Protein AF-A0A1G5UMH3-F1 (afdb_monomer_lite)

Secondary structure (DSSP, 8-state):
-HHHHHHHHHHHHHHHHHHHHHHHHHHHHHHHHHHHHHHHHHHHHHHHHHHHHHHHHHHHHHHHHHHHHHHHHH--HHHHHHGGGSTT-EEEETTEEEE------SPPPPPP-

Foldseek 3Di:
DVVVVVVVVVVVVVVVVVVVVVVVVVCVVCVVVVVVVVVVVVVVVVVVVVVVVVVVDPVVHPVVVVQVVVQVVQDPVVVQCVVVVDPPQWDQDPNDTDGDGDTDSDHDDDPDD

Sequence (113 aa):
MGQALAQRVRGGERRAGYRAAAALVLAVSFGAGAGWFLADRSAEARVARVAENVRIAFREGPETAQAWRDLMAWNDLKAALAICAVPGEVLMQGGRRACRVPLWVARPPTAQP

pLDDT: mean 74.07, std 11.39, range [52.78, 91.25]

Structure (mmCIF, N/CA/C/O backbone):
data_AF-A0A1G5UMH3-F1
#
_entry.id   AF-A0A1G5UMH3-F1
#
loop_
_atom_site.group_PDB
_atom_site.id
_atom_site.type_symbol
_atom_site.label_atom_id
_atom_site.label_alt_id
_atom_site.label_comp_id
_atom_site.label_asym_id
_atom_site.label_entity_id
_atom_site.label_seq_id
_atom_site.pdbx_PDB_ins_code
_atom_site.Cartn_x
_atom_site.Cartn_y
_atom_site.Cartn_z
_atom_site.occupancy
_atom_site.B_iso_or_equiv
_atom_site.auth_seq_id
_atom_site.auth_comp_id
_atom_site.auth_asym_id
_atom_site.auth_atom_id
_atom_site.pdbx_PDB_model_num
ATOM 1 N N . MET A 1 1 ? 43.448 0.894 -69.609 1.00 53.84 1 MET A N 1
ATOM 2 C CA . MET A 1 1 ? 42.376 1.667 -68.927 1.00 53.84 1 MET A CA 1
ATOM 3 C C . MET A 1 1 ? 41.822 1.008 -67.653 1.00 53.84 1 MET A C 1
ATOM 5 O O . MET A 1 1 ? 41.430 1.743 -66.757 1.00 53.84 1 MET A O 1
ATOM 9 N N . GLY A 1 2 ? 41.827 -0.325 -67.494 1.00 56.47 2 GLY A N 1
ATOM 10 C CA . GLY A 1 2 ? 41.226 -0.990 -66.316 1.00 56.47 2 GLY A CA 1
ATOM 11 C C . GLY A 1 2 ? 41.911 -0.755 -64.954 1.00 56.47 2 GLY A C 1
ATOM 12 O O . GLY A 1 2 ? 41.234 -0.689 -63.931 1.00 56.47 2 GLY A O 1
ATOM 13 N N . GLN A 1 3 ? 43.234 -0.557 -64.913 1.00 63.31 3 GLN A N 1
ATOM 14 C CA . GLN A 1 3 ? 43.971 -0.398 -63.645 1.00 63.31 3 GLN A CA 1
ATOM 15 C C . GLN A 1 3 ? 43.673 0.930 -62.916 1.00 63.31 3 GLN A C 1
ATOM 17 O O . GLN A 1 3 ? 43.615 0.955 -61.687 1.00 63.31 3 GLN A O 1
ATOM 22 N N . ALA A 1 4 ? 43.404 2.013 -63.654 1.00 62.72 4 ALA A N 1
ATOM 23 C CA . ALA A 1 4 ? 43.081 3.324 -63.080 1.00 62.72 4 ALA A CA 1
ATOM 24 C C . ALA A 1 4 ? 41.683 3.359 -62.429 1.00 62.72 4 ALA A C 1
ATOM 26 O O . ALA A 1 4 ? 41.487 4.000 -61.395 1.00 62.72 4 ALA A O 1
ATOM 27 N N . LEU A 1 5 ? 40.718 2.626 -62.996 1.00 63.56 5 LEU A N 1
ATOM 28 C CA . LEU A 1 5 ? 39.378 2.465 -62.423 1.00 63.56 5 LEU A CA 1
ATOM 29 C C . LEU A 1 5 ? 39.426 1.636 -61.132 1.00 63.56 5 LEU A C 1
ATOM 31 O O . LEU A 1 5 ? 38.858 2.045 -60.121 1.00 63.56 5 LEU A O 1
ATOM 35 N N . ALA A 1 6 ? 40.196 0.543 -61.118 1.00 64.50 6 ALA A N 1
ATOM 36 C CA . ALA A 1 6 ? 40.365 -0.299 -59.934 1.00 64.50 6 ALA A CA 1
ATOM 37 C C . ALA A 1 6 ? 41.020 0.443 -58.749 1.00 64.50 6 ALA A C 1
ATOM 39 O O . ALA A 1 6 ? 40.660 0.203 -57.596 1.00 64.50 6 ALA A O 1
ATOM 40 N N . GLN A 1 7 ? 41.953 1.368 -59.009 1.00 67.12 7 GLN A N 1
ATOM 41 C CA . GLN A 1 7 ? 42.552 2.204 -57.961 1.00 67.12 7 GLN A CA 1
ATOM 42 C C . GLN A 1 7 ? 41.575 3.251 -57.402 1.00 67.12 7 GLN A C 1
ATOM 44 O O . GLN A 1 7 ? 41.567 3.486 -56.192 1.00 67.12 7 GLN A O 1
ATOM 49 N N . ARG A 1 8 ? 40.716 3.850 -58.242 1.00 65.00 8 ARG A N 1
ATOM 50 C CA . ARG A 1 8 ? 39.687 4.798 -57.777 1.00 65.00 8 ARG A CA 1
ATOM 51 C C . ARG A 1 8 ? 38.607 4.123 -56.932 1.00 65.00 8 ARG A C 1
ATOM 53 O O . ARG A 1 8 ? 38.223 4.688 -55.911 1.00 65.00 8 ARG A O 1
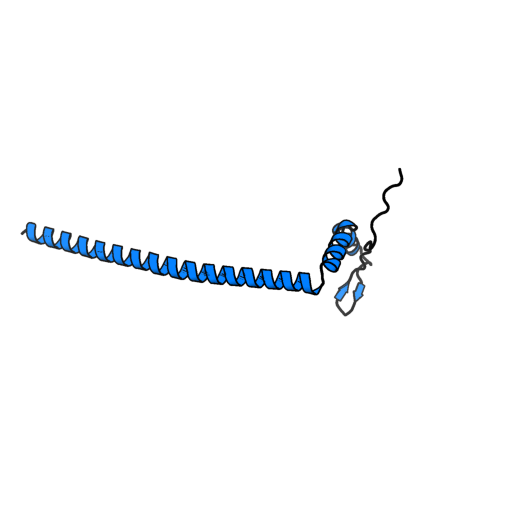ATOM 60 N N . VAL A 1 9 ? 38.176 2.918 -57.310 1.00 65.00 9 VAL A N 1
ATOM 61 C CA . VAL A 1 9 ? 37.202 2.125 -56.536 1.00 65.00 9 VAL A CA 1
ATOM 62 C C . VAL A 1 9 ? 37.770 1.770 -55.159 1.00 65.00 9 VAL A C 1
ATOM 64 O O . VAL A 1 9 ? 37.159 2.115 -54.151 1.00 65.00 9 VAL A O 1
ATOM 67 N N . ARG A 1 10 ? 39.004 1.243 -55.088 1.00 65.69 10 ARG A N 1
ATOM 68 C CA . ARG A 1 10 ? 39.678 0.943 -53.805 1.00 65.69 10 ARG A CA 1
ATOM 69 C C . ARG A 1 10 ? 39.875 2.177 -52.917 1.00 65.69 10 ARG A C 1
ATOM 71 O O . ARG A 1 10 ? 39.781 2.088 -51.695 1.00 65.69 10 ARG A O 1
ATOM 78 N N . GLY A 1 11 ? 40.161 3.340 -53.506 1.00 66.50 11 GLY A N 1
ATOM 79 C CA . GLY A 1 11 ? 40.257 4.605 -52.770 1.00 66.50 11 GLY A CA 1
ATOM 80 C C . GLY A 1 11 ? 38.905 5.085 -52.225 1.00 66.50 11 GLY A C 1
ATOM 81 O O . GLY A 1 11 ? 38.842 5.602 -51.108 1.00 66.50 11 GLY A O 1
ATOM 82 N N . GLY A 1 12 ? 37.827 4.885 -52.988 1.00 68.38 12 GLY A N 1
ATOM 83 C CA . GLY A 1 12 ? 36.451 5.178 -52.581 1.00 68.38 12 GLY A CA 1
ATOM 84 C C . GLY A 1 12 ? 35.964 4.277 -51.446 1.00 68.38 12 GLY A C 1
ATOM 85 O O . GLY A 1 12 ? 35.452 4.785 -50.451 1.00 68.38 12 GLY A O 1
ATOM 86 N N . GLU A 1 13 ? 36.215 2.970 -51.540 1.00 71.56 13 GLU A N 1
ATOM 87 C CA . GLU A 1 13 ? 35.886 1.982 -50.501 1.00 71.56 13 GLU A CA 1
ATOM 88 C C . GLU A 1 13 ? 36.606 2.274 -49.182 1.00 71.56 13 GLU A C 1
ATOM 90 O O . GLU A 1 13 ? 35.987 2.261 -48.120 1.00 71.56 13 GLU A O 1
ATOM 95 N N . ARG A 1 14 ? 37.894 2.642 -49.233 1.00 73.62 14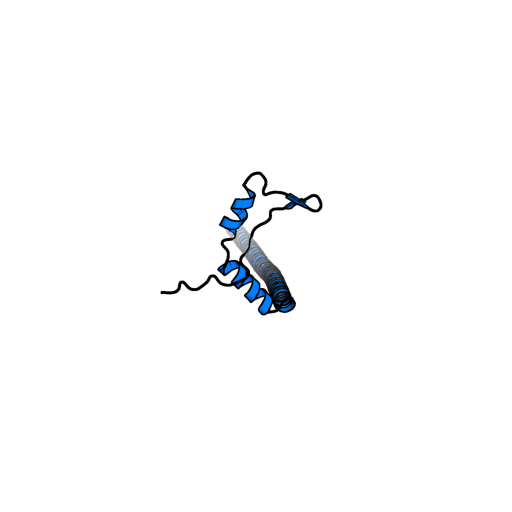 ARG A N 1
ATOM 96 C CA . ARG A 1 14 ? 38.643 3.051 -48.034 1.00 73.62 14 ARG A CA 1
ATOM 97 C C . ARG A 1 14 ? 38.050 4.302 -47.390 1.00 73.62 14 ARG A C 1
ATOM 99 O O . ARG A 1 14 ? 37.859 4.330 -46.180 1.00 73.62 14 ARG A O 1
ATOM 106 N N . ARG A 1 15 ? 37.714 5.328 -48.181 1.00 75.25 15 ARG A N 1
ATOM 107 C CA . ARG A 1 15 ? 37.077 6.562 -47.675 1.00 75.25 15 ARG A CA 1
ATOM 108 C C . ARG A 1 15 ? 35.692 6.297 -47.081 1.00 75.25 15 ARG A C 1
ATOM 110 O O . ARG A 1 15 ? 35.354 6.907 -46.069 1.00 75.25 15 ARG A O 1
ATOM 117 N N . ALA A 1 16 ? 34.912 5.396 -47.675 1.00 76.75 16 ALA A N 1
ATOM 118 C CA . ALA A 1 16 ? 33.633 4.954 -47.126 1.00 76.75 16 ALA A CA 1
ATOM 119 C C . ALA A 1 16 ? 33.824 4.202 -45.798 1.00 76.75 16 ALA A C 1
ATOM 121 O O . ALA A 1 16 ? 33.144 4.514 -44.822 1.00 76.75 16 ALA A O 1
ATOM 122 N N . GLY A 1 17 ? 34.817 3.309 -45.727 1.00 77.00 17 GLY A N 1
ATOM 123 C CA . GLY A 1 17 ? 35.197 2.603 -44.503 1.00 77.00 17 GLY A CA 1
ATOM 124 C C . GLY A 1 17 ? 35.614 3.547 -43.371 1.00 77.00 17 GLY A C 1
ATOM 125 O O . GLY A 1 17 ? 35.126 3.410 -42.253 1.00 77.00 17 GLY A O 1
ATOM 126 N N . TYR A 1 18 ? 36.433 4.566 -43.655 1.00 84.94 18 TYR A N 1
ATOM 127 C CA . TYR A 1 18 ? 36.823 5.567 -42.652 1.00 84.94 18 TYR A CA 1
ATOM 128 C C . TYR A 1 18 ? 35.637 6.389 -42.139 1.00 84.94 18 TYR A C 1
ATOM 130 O O . TYR A 1 18 ? 35.556 6.666 -40.945 1.00 84.94 18 TYR A O 1
ATOM 138 N N . ARG A 1 19 ? 34.695 6.760 -43.015 1.00 85.62 19 ARG A N 1
ATOM 139 C CA . ARG A 1 19 ? 33.475 7.475 -42.606 1.00 85.62 19 ARG A CA 1
ATOM 140 C C . ARG A 1 19 ? 32.572 6.605 -41.738 1.00 85.62 19 ARG A C 1
ATOM 142 O O . ARG A 1 19 ? 32.061 7.094 -40.737 1.00 85.62 19 ARG A O 1
ATOM 149 N N . ALA A 1 20 ? 32.417 5.329 -42.088 1.00 82.56 20 ALA A N 1
ATOM 150 C CA . ALA A 1 20 ? 31.651 4.376 -41.292 1.00 82.56 20 ALA A CA 1
ATOM 151 C C . ALA A 1 20 ? 32.283 4.164 -39.907 1.00 82.56 20 ALA A C 1
ATOM 153 O O . ALA A 1 20 ? 31.584 4.223 -38.899 1.00 82.56 20 ALA A O 1
ATOM 154 N N . ALA A 1 21 ? 33.609 4.008 -39.842 1.00 82.06 21 ALA A N 1
ATOM 155 C CA . ALA A 1 21 ? 34.334 3.888 -38.580 1.00 82.06 21 ALA A CA 1
ATOM 156 C C . ALA A 1 21 ? 34.193 5.150 -37.710 1.00 82.06 21 ALA A C 1
ATOM 158 O O . ALA A 1 21 ? 33.901 5.047 -36.522 1.00 82.06 21 ALA A O 1
ATOM 159 N N . ALA A 1 22 ? 34.326 6.343 -38.299 1.00 84.69 22 ALA A N 1
ATOM 160 C CA . ALA A 1 22 ? 34.152 7.606 -37.580 1.00 84.69 22 ALA A CA 1
ATOM 161 C C . ALA A 1 22 ? 32.722 7.779 -37.038 1.00 84.69 22 ALA A C 1
ATOM 163 O O . ALA A 1 22 ? 32.543 8.186 -35.890 1.00 84.69 22 ALA A O 1
ATOM 164 N N . ALA A 1 23 ? 31.705 7.424 -37.830 1.00 83.06 23 ALA A N 1
ATOM 165 C CA . ALA A 1 23 ? 30.310 7.458 -37.398 1.00 83.06 23 ALA A CA 1
ATOM 166 C C . ALA A 1 23 ? 30.045 6.486 -36.238 1.00 83.06 23 ALA A C 1
ATOM 168 O O . ALA A 1 23 ? 29.351 6.843 -35.288 1.00 83.06 23 ALA A O 1
ATOM 169 N N . LEU A 1 24 ? 30.639 5.290 -36.278 1.00 83.44 24 LEU A N 1
ATOM 170 C CA . LEU A 1 24 ? 30.514 4.302 -35.209 1.00 83.44 24 LEU A CA 1
ATOM 171 C C . LEU A 1 24 ? 31.149 4.803 -33.903 1.00 83.44 24 LEU A C 1
ATOM 173 O O . LEU A 1 24 ? 30.536 4.715 -32.844 1.00 83.44 24 LEU A O 1
ATOM 177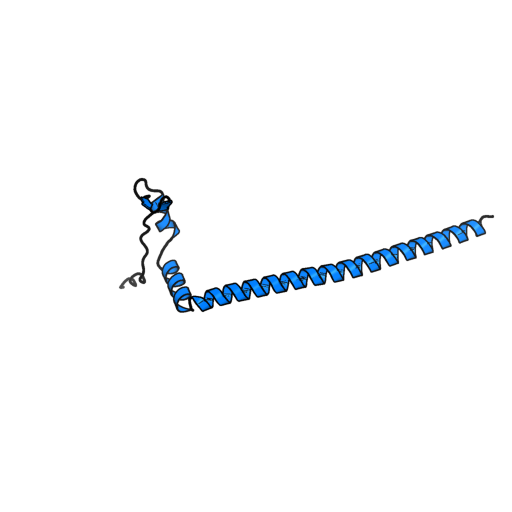 N N . VAL A 1 25 ? 32.352 5.379 -33.982 1.00 84.75 25 VAL A N 1
ATOM 178 C CA . VAL A 1 25 ? 33.055 5.940 -32.818 1.00 84.75 25 VAL A CA 1
ATOM 179 C C . VAL A 1 25 ? 32.249 7.075 -32.190 1.00 84.75 25 VAL A C 1
ATOM 181 O O . VAL A 1 25 ? 32.102 7.106 -30.968 1.00 84.75 25 VAL A O 1
ATOM 184 N N . LEU A 1 26 ? 31.676 7.968 -33.002 1.00 81.81 26 LEU A N 1
ATOM 185 C CA . LEU A 1 26 ? 30.790 9.031 -32.523 1.00 81.81 26 LEU A CA 1
ATOM 186 C C . LEU A 1 26 ? 29.531 8.456 -31.863 1.00 81.81 26 LEU A C 1
ATOM 188 O O . LEU A 1 26 ? 29.205 8.836 -30.745 1.00 81.81 26 LEU A O 1
ATOM 192 N N . ALA A 1 27 ? 28.858 7.495 -32.495 1.00 76.88 27 ALA A N 1
ATOM 193 C CA . ALA A 1 27 ? 27.662 6.878 -31.923 1.00 76.88 27 ALA A CA 1
ATOM 194 C C . ALA A 1 27 ? 27.939 6.218 -30.560 1.00 76.88 27 ALA A C 1
ATOM 196 O O . ALA A 1 27 ? 27.151 6.375 -29.630 1.00 76.88 27 ALA A O 1
ATOM 197 N N . VAL A 1 28 ? 29.080 5.536 -30.412 1.00 74.62 28 VAL A N 1
ATOM 198 C CA . VAL A 1 28 ? 29.482 4.906 -29.146 1.00 74.62 28 VAL A CA 1
ATOM 199 C C . VAL A 1 28 ? 29.844 5.949 -28.090 1.00 74.62 28 VAL A C 1
ATOM 201 O O . VAL A 1 28 ? 29.407 5.830 -26.951 1.00 74.62 28 VAL A O 1
ATOM 204 N N . SER A 1 29 ? 30.603 6.987 -28.445 1.00 73.62 29 SER A N 1
ATOM 205 C CA . SER A 1 29 ? 31.027 8.014 -27.481 1.00 73.62 29 SER A CA 1
ATOM 206 C C . SER A 1 29 ? 29.863 8.893 -27.010 1.00 73.62 29 SER A C 1
ATOM 208 O O . SER A 1 29 ? 29.725 9.128 -25.809 1.00 73.62 29 SER A O 1
ATOM 210 N N . PHE A 1 30 ? 28.963 9.292 -27.912 1.00 73.12 30 PHE A N 1
ATOM 211 C CA . PHE A 1 30 ? 27.737 10.002 -27.542 1.00 73.12 30 PHE A CA 1
ATOM 212 C C . PHE A 1 30 ? 26.739 9.096 -26.808 1.00 73.12 30 PHE A C 1
ATOM 214 O O . PHE A 1 30 ? 26.143 9.531 -25.825 1.00 73.12 30 PHE A O 1
ATOM 221 N N . GLY A 1 31 ? 26.584 7.836 -27.226 1.00 67.19 31 GLY A N 1
ATOM 222 C CA . GLY A 1 31 ? 25.697 6.872 -26.570 1.00 67.19 31 GLY A CA 1
ATOM 223 C C . GLY A 1 31 ? 26.147 6.517 -25.151 1.00 67.19 31 GLY A C 1
ATOM 224 O O . GLY A 1 31 ? 25.327 6.494 -24.236 1.00 67.19 31 GLY A O 1
ATOM 225 N N . ALA A 1 32 ? 27.450 6.312 -24.941 1.00 65.81 32 ALA A N 1
ATOM 226 C CA . ALA A 1 32 ? 28.016 6.042 -23.622 1.00 65.81 32 ALA A CA 1
ATOM 227 C C . ALA A 1 32 ? 27.955 7.274 -22.706 1.00 65.81 32 ALA A C 1
ATOM 229 O O 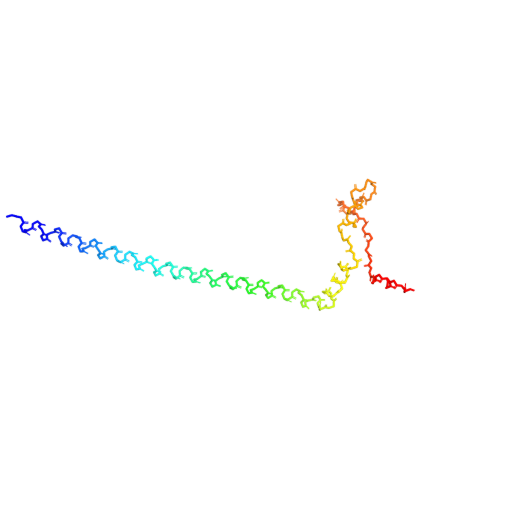. ALA A 1 32 ? 27.567 7.148 -21.547 1.00 65.81 32 ALA A O 1
ATOM 230 N N . GLY A 1 33 ? 28.273 8.467 -23.222 1.00 66.56 33 GLY A N 1
ATOM 231 C CA . GLY A 1 33 ? 28.213 9.712 -22.449 1.00 66.56 33 GLY A CA 1
ATOM 232 C C . GLY A 1 33 ? 26.787 10.102 -22.049 1.00 66.56 33 GLY A C 1
ATOM 233 O O . GLY A 1 33 ? 26.532 10.412 -20.885 1.00 66.56 33 GLY A O 1
ATOM 234 N N . ALA A 1 34 ? 25.834 10.027 -22.983 1.00 66.06 34 ALA A N 1
ATOM 235 C CA . ALA A 1 34 ? 24.424 10.291 -22.697 1.00 66.06 34 ALA A CA 1
ATOM 236 C C . ALA A 1 34 ? 23.816 9.214 -21.786 1.00 66.06 34 ALA A C 1
ATOM 238 O O . ALA A 1 34 ? 23.069 9.541 -20.865 1.00 66.06 34 ALA A O 1
ATOM 239 N N . GLY A 1 35 ? 24.169 7.942 -22.000 1.00 63.94 35 GLY A N 1
ATOM 240 C CA . GLY A 1 35 ? 23.741 6.830 -21.152 1.00 63.94 35 GLY A CA 1
ATOM 241 C C . GLY A 1 35 ? 24.238 6.966 -19.714 1.00 63.94 35 GLY A C 1
ATOM 242 O O . GLY A 1 35 ? 23.448 6.807 -18.787 1.00 63.94 35 GLY A O 1
ATOM 243 N N . TRP A 1 36 ? 25.509 7.336 -19.521 1.00 64.25 36 TRP A N 1
ATOM 244 C CA . TRP A 1 36 ? 26.081 7.604 -18.200 1.00 64.25 36 TRP A CA 1
ATOM 245 C C . TRP A 1 36 ? 25.377 8.768 -17.501 1.00 64.25 36 TRP A C 1
ATOM 247 O O . TRP A 1 36 ? 24.942 8.628 -16.365 1.00 64.25 36 TRP A O 1
ATOM 257 N N . PHE A 1 37 ? 25.190 9.892 -18.194 1.00 65.19 37 PHE A N 1
ATOM 258 C CA . PHE A 1 37 ? 24.540 11.074 -17.627 1.00 65.19 37 PHE A CA 1
ATOM 259 C C . PHE A 1 37 ? 23.080 10.816 -17.219 1.00 65.19 37 PHE A C 1
ATOM 261 O O . PHE A 1 37 ? 22.633 11.260 -16.162 1.00 65.19 37 PHE A O 1
ATOM 268 N N . LEU A 1 38 ? 22.328 10.074 -18.037 1.00 59.62 38 LEU A N 1
ATOM 269 C CA . LEU A 1 38 ? 20.951 9.690 -17.718 1.00 59.62 38 LEU A CA 1
ATOM 270 C C . LEU A 1 38 ? 20.893 8.678 -16.566 1.00 59.62 38 LEU A C 1
ATOM 272 O O . LEU A 1 38 ? 20.021 8.791 -15.702 1.00 59.62 38 LEU A O 1
ATOM 276 N N . ALA A 1 39 ? 21.818 7.715 -16.530 1.00 58.16 39 ALA A N 1
ATOM 277 C CA . ALA A 1 39 ? 21.913 6.739 -15.449 1.00 58.16 39 ALA A CA 1
ATOM 278 C C . ALA A 1 39 ? 22.255 7.413 -14.111 1.00 58.16 39 ALA A C 1
ATOM 280 O O . ALA A 1 39 ? 21.577 7.156 -13.118 1.00 58.16 39 ALA A O 1
ATOM 281 N N . ASP A 1 40 ? 23.222 8.327 -14.103 1.00 66.25 40 ASP A N 1
ATOM 282 C CA . ASP A 1 40 ? 23.654 9.091 -12.930 1.00 66.25 40 ASP A CA 1
ATOM 283 C C . ASP A 1 40 ? 22.518 9.962 -12.371 1.00 66.25 40 ASP A C 1
ATOM 285 O O . ASP A 1 40 ? 22.126 9.815 -11.214 1.00 66.25 40 ASP A O 1
ATOM 289 N N . ARG A 1 41 ? 21.837 10.736 -13.230 1.00 58.69 41 ARG A N 1
ATOM 290 C CA . ARG A 1 41 ? 20.639 11.514 -12.851 1.00 58.69 41 ARG A CA 1
ATOM 291 C C . ARG A 1 41 ? 19.513 10.641 -12.295 1.00 58.69 41 ARG A C 1
ATOM 293 O O . ARG A 1 41 ? 18.796 11.049 -11.380 1.00 58.69 41 ARG A O 1
ATOM 300 N N . SER A 1 42 ? 19.330 9.439 -12.844 1.00 58.69 42 SER A N 1
ATOM 301 C CA . SER A 1 42 ? 18.328 8.491 -12.346 1.00 58.69 42 SER A CA 1
ATOM 302 C C . SER A 1 42 ? 18.710 7.905 -10.981 1.00 58.69 42 SER A C 1
ATOM 304 O O . SER A 1 42 ? 17.838 7.709 -10.131 1.00 58.69 42 SER A O 1
ATOM 306 N N . ALA A 1 43 ? 20.005 7.679 -10.743 1.00 54.38 43 ALA A N 1
ATOM 307 C CA . ALA A 1 43 ? 20.534 7.212 -9.471 1.00 54.38 43 ALA A CA 1
ATOM 308 C C . ALA A 1 43 ? 20.407 8.299 -8.397 1.00 54.38 43 ALA A C 1
ATOM 310 O O . ALA A 1 43 ? 19.875 8.018 -7.324 1.00 54.38 43 ALA A O 1
ATOM 311 N N . GLU A 1 44 ? 20.766 9.547 -8.708 1.00 59.16 44 GLU A N 1
ATOM 312 C CA . GLU A 1 44 ? 20.571 10.705 -7.827 1.00 59.16 44 GLU A CA 1
ATOM 313 C C . GLU A 1 44 ? 19.095 10.885 -7.446 1.00 59.16 44 GLU A C 1
ATOM 315 O O . GLU A 1 44 ? 18.764 11.016 -6.266 1.00 59.16 44 GLU A O 1
ATOM 320 N N . ALA A 1 45 ? 18.178 10.799 -8.417 1.00 59.06 45 ALA A N 1
ATOM 321 C CA . ALA A 1 45 ? 16.740 10.887 -8.159 1.00 59.06 45 ALA A CA 1
ATOM 322 C C . ALA A 1 45 ? 16.226 9.734 -7.275 1.00 59.06 45 ALA A C 1
ATOM 324 O O . ALA A 1 45 ? 15.335 9.926 -6.440 1.00 59.06 45 ALA A O 1
ATOM 325 N N . ARG A 1 46 ? 16.787 8.528 -7.431 1.00 52.78 46 ARG A N 1
ATOM 326 C CA . ARG A 1 46 ? 16.446 7.359 -6.611 1.00 52.78 46 ARG A CA 1
ATOM 327 C C . ARG A 1 46 ? 16.966 7.510 -5.184 1.00 52.78 46 ARG A C 1
ATOM 329 O O . ARG A 1 46 ? 16.224 7.223 -4.249 1.00 52.78 46 ARG A O 1
ATOM 336 N N . VAL A 1 47 ? 18.189 8.009 -5.012 1.00 59.19 47 VAL A N 1
ATOM 337 C CA . VAL A 1 47 ? 18.792 8.293 -3.701 1.00 59.19 47 VAL A CA 1
ATOM 338 C C . VAL A 1 47 ? 18.033 9.409 -2.986 1.00 59.19 47 VAL A C 1
ATOM 340 O O . VAL A 1 47 ? 17.691 9.241 -1.819 1.00 59.19 47 VAL A O 1
ATOM 343 N N . ALA A 1 48 ? 17.666 10.491 -3.678 1.00 62.06 48 ALA A N 1
ATOM 344 C CA . ALA A 1 48 ? 16.864 11.573 -3.106 1.00 62.06 48 ALA A CA 1
ATOM 345 C C . ALA A 1 48 ? 15.481 11.086 -2.641 1.00 62.06 48 ALA A C 1
ATOM 347 O O . ALA A 1 48 ? 15.012 11.460 -1.567 1.00 62.06 48 ALA A O 1
ATOM 348 N N . ARG A 1 49 ? 14.844 10.190 -3.407 1.00 59.16 49 ARG A N 1
ATOM 349 C CA . ARG A 1 49 ? 13.563 9.578 -3.023 1.00 59.16 49 ARG A CA 1
ATOM 350 C C . ARG A 1 49 ? 13.701 8.637 -1.824 1.00 59.16 49 ARG A C 1
ATOM 352 O O . ARG A 1 49 ? 12.823 8.617 -0.968 1.00 59.16 49 ARG A O 1
ATOM 359 N N . VAL A 1 50 ? 14.794 7.879 -1.739 1.00 59.25 50 VAL A N 1
ATOM 360 C CA . VAL A 1 50 ? 15.095 7.048 -0.563 1.00 59.25 50 VAL A CA 1
ATOM 361 C C . VAL A 1 50 ? 15.360 7.928 0.656 1.00 59.25 50 VAL A C 1
ATOM 363 O O . VAL A 1 50 ? 14.786 7.666 1.706 1.00 59.25 50 VAL A O 1
ATOM 366 N N . ALA A 1 51 ? 16.141 8.999 0.517 1.00 55.00 51 ALA A N 1
ATOM 367 C CA . ALA A 1 51 ? 16.407 9.950 1.591 1.00 55.00 51 ALA A CA 1
ATOM 368 C C . ALA A 1 51 ? 15.121 10.622 2.098 1.00 55.00 51 ALA A C 1
ATOM 370 O O . ALA A 1 51 ? 14.938 10.739 3.305 1.00 55.00 51 ALA A O 1
ATOM 371 N N . GLU A 1 52 ? 14.196 10.990 1.208 1.00 65.38 52 GLU A N 1
ATOM 372 C CA . GLU A 1 52 ? 12.893 11.547 1.589 1.00 65.38 52 GLU A CA 1
ATOM 373 C C . GLU A 1 52 ? 12.005 10.514 2.297 1.00 65.38 52 GLU A C 1
ATOM 375 O O . GLU A 1 52 ? 11.430 10.817 3.339 1.00 65.38 52 GLU A O 1
ATOM 380 N N . ASN A 1 53 ? 11.945 9.274 1.807 1.00 57.38 53 ASN A N 1
ATOM 381 C CA . ASN A 1 53 ? 11.191 8.200 2.463 1.00 57.38 53 ASN A CA 1
ATOM 382 C C . ASN A 1 53 ? 11.767 7.853 3.844 1.00 57.38 53 ASN A C 1
ATOM 384 O O . ASN A 1 53 ? 11.019 7.621 4.790 1.00 57.38 53 ASN A O 1
ATOM 388 N N . VAL A 1 54 ? 13.094 7.857 3.971 1.00 61.31 54 VAL A N 1
ATOM 389 C CA . VAL A 1 54 ? 13.812 7.660 5.234 1.00 61.31 54 VAL A CA 1
ATOM 390 C C . VAL A 1 54 ? 13.557 8.835 6.179 1.00 61.31 54 VAL A C 1
ATOM 392 O O . VAL A 1 54 ? 13.254 8.624 7.348 1.00 61.31 54 VAL A O 1
ATOM 395 N N . ARG A 1 55 ? 13.575 10.074 5.678 1.00 59.03 55 ARG A N 1
ATOM 396 C CA . ARG A 1 55 ? 13.240 11.277 6.450 1.00 59.03 55 ARG A CA 1
ATOM 397 C C . ARG A 1 55 ? 11.791 11.262 6.934 1.00 59.03 55 ARG A C 1
ATOM 399 O O . ARG A 1 55 ? 11.547 11.637 8.073 1.00 59.03 55 ARG A O 1
ATOM 406 N N . ILE A 1 56 ? 10.841 10.819 6.111 1.00 60.91 56 ILE A N 1
ATOM 407 C CA . ILE A 1 56 ? 9.432 10.651 6.503 1.00 60.91 56 ILE A CA 1
ATOM 408 C C . ILE A 1 56 ? 9.305 9.562 7.577 1.00 60.91 56 ILE A C 1
ATOM 410 O O . ILE A 1 56 ? 8.660 9.797 8.596 1.00 60.91 56 ILE A O 1
ATOM 414 N N . ALA A 1 57 ? 9.981 8.422 7.401 1.00 56.34 57 ALA A N 1
ATOM 415 C CA . ALA A 1 57 ? 9.999 7.340 8.386 1.00 56.34 57 ALA A CA 1
ATOM 416 C C . ALA A 1 57 ? 10.622 7.771 9.729 1.00 56.34 57 ALA A C 1
ATOM 418 O O . ALA A 1 57 ? 10.133 7.386 10.788 1.00 56.34 57 ALA A O 1
ATOM 419 N N . PHE A 1 58 ? 11.660 8.614 9.707 1.00 55.91 58 PHE A N 1
ATOM 420 C CA . PHE A 1 58 ? 12.269 9.174 10.918 1.00 55.91 58 PHE A CA 1
ATOM 421 C C . PHE A 1 58 ? 11.493 10.354 11.516 1.00 55.91 58 PHE A C 1
ATOM 423 O O . PHE A 1 58 ? 11.594 10.577 12.718 1.00 55.91 58 PHE A O 1
ATOM 430 N N . ARG A 1 59 ? 10.702 11.094 10.726 1.00 61.34 59 ARG A N 1
ATOM 431 C CA . ARG A 1 59 ? 9.875 12.210 11.218 1.00 61.34 59 ARG A CA 1
ATOM 432 C C . ARG A 1 59 ? 8.763 11.732 12.147 1.00 61.34 59 ARG A C 1
ATOM 434 O O . ARG A 1 59 ? 8.432 12.430 13.096 1.00 61.34 59 ARG A O 1
ATOM 441 N N . GLU A 1 60 ? 8.189 10.568 11.864 1.00 66.75 60 GLU A N 1
ATOM 442 C CA . GLU A 1 60 ? 7.126 9.972 12.687 1.00 66.75 60 GLU A CA 1
ATOM 443 C C . GLU A 1 60 ? 7.668 8.932 13.679 1.00 66.75 60 GLU A C 1
ATOM 445 O O . GLU A 1 60 ? 6.960 8.505 14.587 1.00 66.75 60 GLU A O 1
ATOM 450 N N . GLY A 1 61 ? 8.949 8.578 13.554 1.00 67.88 61 GLY A N 1
ATOM 451 C CA . GLY A 1 61 ? 9.666 7.707 14.473 1.00 67.88 61 GLY A CA 1
ATOM 452 C C . GLY A 1 61 ? 9.338 6.215 14.309 1.00 67.88 61 GLY A C 1
ATOM 453 O O . GLY A 1 61 ? 8.304 5.834 13.753 1.00 67.88 61 GLY A O 1
ATOM 454 N N . PRO A 1 62 ? 10.217 5.329 14.813 1.00 69.62 62 PRO A N 1
ATOM 455 C CA . PRO A 1 62 ? 10.032 3.878 14.730 1.00 69.62 62 PRO A CA 1
ATOM 456 C C . PRO A 1 62 ? 8.766 3.392 15.451 1.00 69.62 62 PRO A C 1
ATOM 458 O O . PRO A 1 62 ? 8.201 2.366 15.075 1.00 69.62 62 PRO A O 1
ATOM 461 N N . GLU A 1 63 ? 8.297 4.138 16.450 1.00 75.50 63 GLU A N 1
ATOM 462 C CA . GLU A 1 63 ? 7.072 3.840 17.193 1.00 75.50 63 GLU A CA 1
ATOM 463 C C . GLU A 1 63 ? 5.826 3.925 16.302 1.00 75.50 63 GLU A C 1
ATOM 465 O O . GLU A 1 63 ? 4.980 3.037 16.359 1.00 75.50 63 GLU A O 1
ATOM 470 N N . THR A 1 64 ? 5.744 4.908 15.399 1.00 77.50 64 THR A N 1
ATOM 471 C CA . THR A 1 64 ? 4.610 5.034 14.466 1.00 77.50 64 THR A CA 1
ATOM 472 C C . THR A 1 64 ? 4.587 3.891 13.452 1.00 77.50 64 THR A C 1
ATOM 474 O O . THR A 1 64 ? 3.527 3.345 13.145 1.00 77.50 64 THR A O 1
ATOM 477 N N . ALA A 1 65 ? 5.758 3.462 12.971 1.00 74.19 65 ALA A N 1
ATOM 478 C CA . ALA A 1 65 ? 5.863 2.306 12.082 1.00 74.19 65 ALA A CA 1
ATOM 479 C C . ALA A 1 65 ? 5.443 1.001 12.783 1.00 74.19 65 ALA A C 1
ATOM 481 O O . ALA A 1 65 ? 4.762 0.167 12.181 1.00 74.19 65 ALA A O 1
ATOM 482 N N . GLN A 1 66 ? 5.815 0.830 14.056 1.00 77.25 66 GLN A N 1
ATOM 483 C CA . GLN A 1 66 ? 5.362 -0.301 14.869 1.00 77.25 66 GLN A CA 1
ATOM 484 C C . GLN A 1 66 ? 3.855 -0.246 15.120 1.00 77.25 66 GLN A C 1
ATOM 486 O O . GLN A 1 66 ? 3.187 -1.250 14.902 1.00 77.25 66 GLN A O 1
ATOM 491 N N . ALA A 1 67 ? 3.305 0.918 15.472 1.00 80.81 67 ALA A N 1
ATOM 492 C CA . ALA A 1 67 ? 1.869 1.099 15.664 1.00 80.81 67 ALA A CA 1
ATOM 493 C C . ALA A 1 67 ? 1.074 0.780 14.388 1.00 80.81 67 ALA A C 1
ATOM 495 O O . ALA A 1 67 ? 0.057 0.089 14.447 1.00 80.81 67 ALA A O 1
ATOM 496 N N . TRP A 1 68 ? 1.558 1.215 13.221 1.00 81.44 68 TRP A N 1
ATOM 497 C CA . TRP A 1 68 ? 0.931 0.888 11.941 1.00 81.44 68 TRP A CA 1
ATOM 498 C C . TRP A 1 68 ? 1.006 -0.609 11.633 1.00 81.44 68 TRP A C 1
ATOM 500 O O . TRP A 1 68 ? 0.002 -1.216 11.262 1.00 81.44 68 TRP A O 1
ATOM 510 N N . ARG A 1 69 ? 2.179 -1.227 11.822 1.00 84.12 69 ARG A N 1
ATOM 511 C CA . ARG A 1 69 ? 2.359 -2.674 11.643 1.00 84.12 69 ARG A CA 1
ATOM 512 C C . ARG A 1 69 ? 1.410 -3.461 12.543 1.00 84.12 69 ARG A C 1
ATOM 514 O O . ARG A 1 69 ? 0.788 -4.410 12.080 1.00 84.12 69 ARG A O 1
ATOM 521 N N . ASP A 1 70 ? 1.310 -3.076 13.806 1.00 86.19 70 ASP A N 1
ATOM 522 C CA . ASP A 1 70 ? 0.482 -3.757 14.793 1.00 86.19 70 ASP A CA 1
ATOM 523 C C . ASP A 1 70 ? -1.009 -3.598 14.454 1.00 86.19 70 ASP A C 1
ATOM 525 O O . ASP A 1 70 ? -1.745 -4.584 14.446 1.00 86.19 70 ASP A O 1
ATOM 529 N N . LEU A 1 71 ? -1.435 -2.405 14.024 1.00 85.69 71 LEU A N 1
ATOM 530 C CA . LEU A 1 71 ? -2.790 -2.160 13.526 1.00 85.69 71 LEU A CA 1
ATOM 531 C C . LEU A 1 71 ? -3.117 -3.016 12.292 1.00 85.69 71 LEU A C 1
ATOM 533 O O . LEU A 1 71 ? -4.196 -3.600 12.232 1.00 85.69 71 LEU A O 1
ATOM 537 N N . MET A 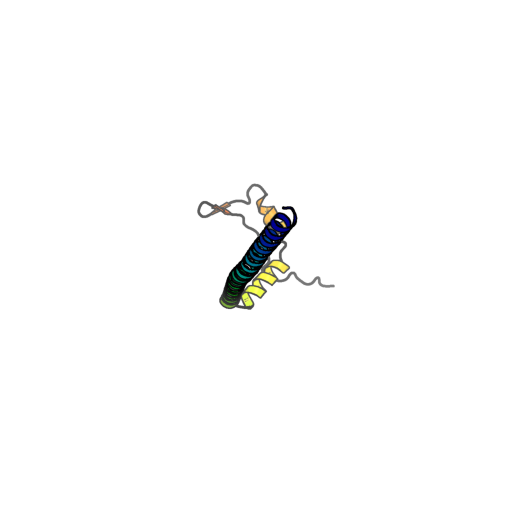1 72 ? -2.192 -3.155 11.341 1.00 86.94 72 MET A N 1
ATOM 538 C CA . MET A 1 72 ? -2.361 -4.048 10.186 1.00 86.94 72 MET A CA 1
ATOM 539 C C . MET A 1 72 ? -2.388 -5.528 10.586 1.00 86.94 72 MET A C 1
ATOM 541 O O . MET A 1 72 ? -3.102 -6.315 9.976 1.00 86.94 72 MET A O 1
ATOM 545 N N . ALA A 1 73 ? -1.614 -5.922 11.598 1.00 88.19 73 ALA A N 1
ATOM 546 C CA . ALA A 1 73 ? -1.539 -7.306 12.056 1.00 88.19 73 ALA A CA 1
ATOM 547 C C . ALA A 1 73 ? -2.795 -7.744 12.824 1.00 88.19 73 ALA A C 1
ATOM 549 O O . ALA A 1 73 ? -3.163 -8.916 12.779 1.00 88.19 73 ALA A O 1
ATOM 550 N N . TRP A 1 74 ? -3.445 -6.827 13.544 1.00 91.25 74 TRP A N 1
ATOM 551 C CA . TRP A 1 74 ? -4.634 -7.130 14.351 1.00 91.25 74 TRP A CA 1
ATOM 552 C C . TRP A 1 74 ? -5.952 -6.969 13.589 1.00 91.25 74 TRP A C 1
ATOM 554 O O . TRP A 1 74 ? -6.999 -7.350 14.108 1.00 91.25 74 TRP A O 1
ATOM 564 N N . ASN A 1 75 ? -5.922 -6.416 12.372 1.00 90.38 75 ASN A N 1
ATOM 565 C CA . ASN A 1 75 ? -7.123 -6.089 11.610 1.00 90.38 75 ASN A CA 1
ATOM 566 C C . ASN A 1 75 ? -7.083 -6.648 10.189 1.00 90.38 75 ASN A C 1
ATOM 568 O O . ASN A 1 75 ? -6.162 -6.378 9.424 1.00 90.38 75 ASN A O 1
ATOM 572 N N . ASP A 1 76 ? -8.160 -7.317 9.781 1.00 89.88 76 ASP A N 1
ATOM 573 C CA . ASP A 1 76 ? -8.423 -7.566 8.366 1.00 89.88 76 ASP A CA 1
ATOM 574 C C . ASP A 1 76 ? -9.084 -6.325 7.751 1.00 89.88 76 ASP A C 1
ATOM 576 O O . ASP A 1 76 ? -10.307 -6.172 7.762 1.00 89.88 76 ASP A O 1
ATOM 580 N N . LEU A 1 77 ? -8.267 -5.420 7.205 1.00 84.44 77 LEU A N 1
ATOM 581 C CA . LEU A 1 77 ? -8.765 -4.196 6.572 1.00 84.44 77 LEU A CA 1
ATOM 582 C C . LEU A 1 77 ? -9.712 -4.465 5.398 1.00 84.44 77 LEU A C 1
ATOM 584 O O . LEU A 1 77 ? -10.583 -3.644 5.119 1.00 84.44 77 LEU A O 1
ATOM 588 N N . LYS A 1 78 ? -9.560 -5.594 4.698 1.00 86.88 78 LYS A N 1
ATOM 589 C CA . LYS A 1 78 ? -10.416 -5.925 3.557 1.00 86.88 78 LYS A CA 1
ATOM 590 C C . LYS A 1 78 ? -11.809 -6.308 4.041 1.00 86.88 78 LYS A C 1
ATOM 592 O O . LYS A 1 78 ? -12.792 -5.796 3.506 1.00 86.88 78 LYS A O 1
ATOM 597 N N . ALA A 1 79 ? -11.891 -7.159 5.061 1.00 86.25 79 ALA A N 1
ATOM 598 C CA . ALA A 1 79 ? -13.157 -7.494 5.704 1.00 86.25 79 ALA A CA 1
ATOM 599 C C . ALA A 1 79 ? -13.799 -6.256 6.348 1.00 86.25 79 ALA A C 1
ATOM 601 O O . ALA A 1 79 ? -14.997 -6.030 6.199 1.00 86.25 79 ALA A O 1
ATOM 602 N N . ALA A 1 80 ? -12.995 -5.407 6.989 1.00 85.62 80 ALA A N 1
ATOM 603 C CA . ALA A 1 80 ? -13.479 -4.203 7.647 1.00 85.62 80 ALA A CA 1
ATOM 604 C C . ALA A 1 80 ? -14.046 -3.175 6.639 1.00 85.62 80 ALA A C 1
ATOM 606 O O . ALA A 1 80 ? -15.098 -2.585 6.875 1.00 85.62 80 ALA A O 1
ATOM 607 N N . LEU A 1 81 ? -13.421 -3.019 5.465 1.00 86.38 81 LEU A N 1
ATOM 608 C CA . LEU A 1 81 ? -13.939 -2.172 4.381 1.00 86.38 81 LEU A CA 1
ATOM 609 C C . LEU A 1 81 ? -15.178 -2.749 3.686 1.00 86.38 81 LEU A C 1
ATOM 611 O O . LEU A 1 81 ? -15.958 -1.985 3.118 1.00 86.38 81 LEU A O 1
ATOM 615 N N . ALA A 1 82 ? -15.393 -4.067 3.729 1.00 87.50 82 ALA A N 1
ATOM 616 C CA . ALA A 1 82 ? -16.590 -4.680 3.153 1.00 87.50 82 ALA A CA 1
ATOM 617 C C . ALA A 1 82 ? -17.881 -4.189 3.837 1.00 87.50 82 ALA A C 1
ATOM 619 O O . ALA A 1 82 ? -18.922 -4.112 3.187 1.00 87.50 82 ALA A O 1
ATOM 620 N N . ILE A 1 83 ? -17.800 -3.763 5.104 1.00 84.06 83 ILE A N 1
ATOM 621 C CA . ILE A 1 83 ? -18.912 -3.140 5.842 1.00 84.06 83 ILE A CA 1
ATOM 622 C C . ILE A 1 83 ? -19.400 -1.874 5.123 1.00 84.06 83 ILE A C 1
ATOM 624 O O . ILE A 1 83 ? -20.595 -1.618 5.039 1.00 84.06 83 ILE A O 1
ATOM 628 N N . CYS A 1 84 ? -18.496 -1.127 4.492 1.00 85.62 84 CYS A N 1
ATOM 629 C CA . CYS A 1 84 ? -18.829 0.100 3.772 1.00 85.62 84 CYS A CA 1
ATOM 630 C C . CYS A 1 84 ? -19.614 -0.127 2.474 1.00 85.62 84 CYS A C 1
ATOM 632 O O . CYS A 1 84 ? -20.111 0.835 1.884 1.00 85.62 84 CYS A O 1
ATOM 634 N N . ALA A 1 85 ? -19.701 -1.373 2.002 1.00 85.31 85 ALA A N 1
ATOM 635 C CA . ALA A 1 85 ? -20.560 -1.743 0.885 1.00 85.31 85 ALA A CA 1
ATOM 636 C C . ALA A 1 85 ? -22.021 -1.963 1.322 1.00 85.31 85 ALA A C 1
ATOM 638 O O . ALA A 1 85 ? -22.907 -2.001 0.468 1.00 85.31 85 ALA A O 1
ATOM 639 N N . VAL A 1 86 ? -22.285 -2.087 2.630 1.00 80.56 86 VAL A N 1
ATOM 640 C CA . VAL A 1 86 ? -23.633 -2.262 3.176 1.00 80.56 86 VAL A CA 1
ATOM 641 C C . VAL A 1 86 ? -24.389 -0.923 3.135 1.00 80.56 86 VAL A C 1
ATOM 643 O O . VAL A 1 86 ? -23.870 0.100 3.595 1.00 80.56 86 VAL A O 1
ATOM 646 N N . PRO A 1 87 ? -25.621 -0.886 2.589 1.00 74.62 87 PRO A N 1
ATOM 647 C CA . PRO A 1 87 ? -26.445 0.319 2.603 1.00 74.62 87 PRO A CA 1
ATOM 648 C C . PRO A 1 87 ? -26.697 0.813 4.035 1.00 74.62 87 PRO A C 1
ATOM 650 O O . PRO A 1 87 ? -27.157 0.051 4.878 1.00 74.62 87 PRO A O 1
ATOM 653 N N . GLY A 1 88 ? -26.423 2.093 4.299 1.00 78.62 88 GLY A N 1
ATOM 654 C CA . GLY A 1 88 ? -26.613 2.723 5.616 1.00 78.62 88 GLY A CA 1
ATOM 655 C C . GLY A 1 88 ? -25.323 2.988 6.400 1.00 78.62 88 GLY A C 1
ATOM 656 O O . GLY A 1 88 ? -25.313 3.874 7.247 1.00 78.62 88 GLY A O 1
ATOM 657 N N . GLU A 1 89 ? -24.216 2.323 6.056 1.00 82.25 89 GLU A N 1
ATOM 658 C CA . GLU A 1 89 ? -22.913 2.509 6.728 1.00 82.25 89 GLU A CA 1
ATOM 659 C C . GLU A 1 89 ? -22.099 3.691 6.174 1.00 82.25 89 GLU A C 1
ATOM 661 O O . GLU A 1 89 ? -21.107 4.136 6.760 1.00 82.25 89 GLU A O 1
ATOM 666 N N . VAL A 1 90 ? -22.525 4.231 5.027 1.00 84.88 90 VAL A N 1
ATOM 667 C CA . VAL A 1 90 ? -21.890 5.384 4.388 1.00 84.88 90 VAL A CA 1
ATOM 668 C C . VAL A 1 90 ? -22.556 6.676 4.846 1.00 84.88 90 VAL A C 1
ATOM 670 O O . VAL A 1 90 ? -23.734 6.923 4.605 1.00 84.88 90 VAL A O 1
ATOM 673 N N . LEU A 1 91 ? -21.748 7.533 5.450 1.00 86.00 91 LEU A N 1
ATOM 674 C CA . LEU A 1 91 ? -22.100 8.831 5.999 1.00 86.00 91 LEU A CA 1
ATOM 675 C C . LEU A 1 91 ? -21.565 9.937 5.083 1.00 86.00 91 LEU A C 1
ATOM 677 O O . LEU A 1 91 ? -20.564 9.753 4.390 1.00 86.00 91 LEU A O 1
ATOM 681 N N . MET A 1 92 ? -22.168 11.121 5.131 1.00 86.00 92 MET A N 1
ATOM 682 C CA . MET A 1 92 ? -21.573 12.326 4.548 1.00 86.00 92 MET A CA 1
ATOM 683 C C . MET A 1 92 ? -20.872 13.124 5.649 1.00 86.00 92 MET A C 1
ATOM 685 O O . MET A 1 92 ? -21.515 13.601 6.579 1.00 86.00 92 MET A O 1
ATOM 689 N N . GLN A 1 93 ? -19.552 13.275 5.548 1.00 83.19 93 GLN A N 1
ATOM 690 C CA . GLN A 1 93 ? -18.737 14.076 6.464 1.00 83.19 93 GLN A CA 1
ATOM 691 C C . GLN A 1 93 ? -17.912 15.085 5.669 1.00 83.19 93 GLN A C 1
ATOM 693 O O . GLN A 1 93 ? -17.168 14.713 4.764 1.00 83.19 93 GLN A O 1
ATOM 698 N N . GLY A 1 94 ? -18.066 16.378 5.975 1.00 84.31 94 GLY A N 1
ATOM 699 C CA . GLY A 1 94 ? -17.332 17.448 5.286 1.00 84.31 94 GLY A CA 1
ATOM 700 C C . GLY A 1 94 ? -17.527 17.448 3.762 1.00 84.31 94 GLY A C 1
ATOM 701 O O . GLY A 1 94 ? -16.578 17.689 3.024 1.00 84.31 94 GLY A O 1
ATOM 702 N N . GLY A 1 95 ? -18.724 17.090 3.281 1.00 90.56 95 GLY A N 1
ATOM 703 C CA . GLY A 1 95 ? -19.028 16.987 1.847 1.00 90.56 95 GLY A CA 1
ATOM 704 C C . GLY A 1 95 ? -18.476 15.736 1.151 1.00 90.56 95 GLY A C 1
ATOM 705 O O . GLY A 1 95 ? -18.607 15.610 -0.064 1.00 90.56 95 GLY A O 1
ATOM 706 N N . ARG A 1 96 ? -17.881 14.793 1.891 1.00 84.69 96 ARG A N 1
ATOM 707 C CA . ARG A 1 96 ? -17.309 13.550 1.354 1.00 84.69 96 ARG A CA 1
ATOM 708 C C . ARG A 1 96 ? -18.025 12.330 1.924 1.00 84.69 96 ARG A C 1
ATOM 710 O O . ARG A 1 96 ? -18.477 12.345 3.067 1.00 84.69 96 ARG A O 1
ATOM 717 N N . ARG A 1 97 ? -18.088 11.257 1.132 1.00 84.88 97 ARG A N 1
ATOM 718 C CA . ARG A 1 97 ? -18.557 9.945 1.596 1.00 84.88 97 ARG A CA 1
ATOM 719 C C . ARG A 1 97 ? -17.517 9.357 2.550 1.00 84.88 97 ARG A C 1
ATOM 721 O O . ARG A 1 97 ? -16.355 9.220 2.176 1.00 84.88 97 ARG A O 1
ATOM 728 N N . ALA A 1 98 ? -17.944 9.018 3.756 1.00 86.62 98 ALA A N 1
ATOM 729 C CA . ALA A 1 98 ? -17.143 8.407 4.807 1.00 86.62 98 ALA A CA 1
ATOM 730 C C . ALA A 1 98 ? -17.839 7.135 5.300 1.00 86.62 98 ALA A C 1
ATOM 732 O O . ALA A 1 98 ? -19.055 7.023 5.219 1.00 86.62 98 ALA A O 1
ATOM 733 N N . CYS A 1 99 ? -17.079 6.180 5.815 1.00 88.62 99 CYS A N 1
ATOM 734 C CA . CYS A 1 99 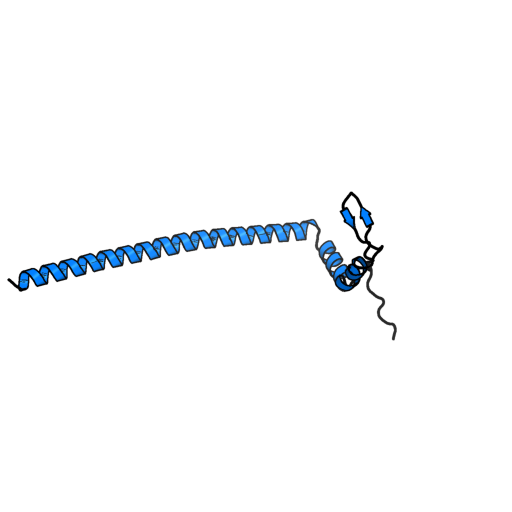? -17.606 4.951 6.397 1.00 88.62 99 CYS A CA 1
ATOM 735 C C . CYS A 1 99 ? -16.902 4.708 7.726 1.00 88.62 99 CYS A C 1
ATOM 737 O O . CYS A 1 99 ? -15.691 4.928 7.829 1.00 88.62 99 CYS A O 1
ATOM 739 N N . ARG A 1 100 ? -17.653 4.288 8.747 1.00 83.62 100 ARG A N 1
ATOM 740 C CA . ARG A 1 100 ? -17.074 3.944 10.046 1.00 83.62 100 ARG A CA 1
ATOM 741 C C . ARG A 1 100 ? -16.621 2.497 10.010 1.00 83.62 100 ARG A C 1
ATOM 743 O O . ARG A 1 100 ? -17.437 1.586 10.008 1.00 83.62 100 ARG A O 1
ATOM 750 N N . VAL A 1 101 ? -15.311 2.307 10.006 1.00 85.94 101 VAL A N 1
ATOM 751 C CA . VAL A 1 101 ? -14.706 0.981 10.053 1.00 85.94 101 VAL A CA 1
ATOM 752 C C . VAL A 1 101 ? -14.180 0.749 11.470 1.00 85.94 101 VAL A C 1
ATOM 754 O O . VAL A 1 101 ? -13.299 1.498 11.900 1.00 85.94 101 VAL A O 1
ATOM 757 N N . PRO A 1 102 ? -14.709 -0.232 12.222 1.00 82.06 102 PRO A N 1
ATOM 758 C CA . PRO A 1 102 ? -14.140 -0.585 13.514 1.00 82.06 102 PRO A CA 1
ATOM 759 C C . PRO A 1 102 ? -12.753 -1.204 13.305 1.00 82.06 102 PRO A C 1
ATOM 761 O O . PRO A 1 102 ? -12.588 -2.104 12.483 1.00 82.06 102 PRO A O 1
ATOM 764 N N . LEU A 1 103 ? -11.761 -0.712 14.050 1.00 88.44 103 LEU A N 1
ATOM 765 C CA . LEU A 1 103 ? -10.399 -1.243 14.066 1.00 88.44 103 LEU A CA 1
ATOM 766 C C . LEU A 1 103 ? -10.000 -1.582 15.503 1.00 88.44 103 LEU A C 1
ATOM 768 O O . LEU A 1 103 ? -10.221 -0.797 16.427 1.00 88.44 103 LEU A O 1
ATOM 772 N N . TRP A 1 104 ? -9.385 -2.741 15.686 1.00 89.25 104 TRP A N 1
ATOM 773 C CA . TRP A 1 104 ? -8.780 -3.176 16.933 1.00 89.25 104 TRP A CA 1
ATOM 774 C C . TRP A 1 104 ? -7.465 -2.439 17.158 1.00 89.25 104 TRP A C 1
ATOM 776 O O . TRP A 1 104 ? -6.549 -2.500 16.339 1.00 89.25 104 TRP A O 1
ATOM 786 N N . VAL A 1 105 ? -7.376 -1.755 18.295 1.00 88.19 105 VAL A N 1
ATOM 787 C CA . VAL A 1 105 ? -6.184 -1.009 18.735 1.00 88.19 105 VAL A CA 1
ATOM 788 C C . VAL A 1 105 ? -5.352 -1.782 19.763 1.00 88.19 105 VAL A C 1
ATOM 790 O O . VAL A 1 105 ? -4.408 -1.242 20.328 1.00 88.19 105 VAL A O 1
ATOM 793 N N . ALA A 1 106 ? -5.711 -3.039 20.024 1.00 87.62 106 ALA A N 1
ATOM 794 C CA . ALA A 1 106 ? -5.005 -3.934 20.928 1.00 87.62 106 ALA A CA 1
ATOM 795 C C . ALA A 1 106 ? -4.939 -5.342 20.329 1.00 87.62 106 ALA A C 1
ATOM 797 O O . ALA A 1 106 ? -5.803 -5.739 19.542 1.00 87.62 106 ALA A O 1
ATOM 798 N N . ARG A 1 107 ? -3.912 -6.100 20.727 1.00 83.62 107 ARG A N 1
ATOM 799 C CA . ARG A 1 107 ? -3.710 -7.483 20.291 1.00 83.62 107 ARG A CA 1
ATOM 800 C C . ARG A 1 107 ? -4.925 -8.349 20.668 1.00 83.62 107 ARG A C 1
ATOM 802 O O . ARG A 1 107 ? -5.410 -8.222 21.795 1.00 83.62 107 ARG A O 1
ATOM 809 N N . PRO A 1 108 ? -5.375 -9.267 19.789 1.00 79.56 108 PRO A N 1
ATOM 810 C CA . PRO A 1 108 ? -6.384 -10.250 20.160 1.00 79.56 108 PRO A CA 1
ATOM 811 C C . PRO A 1 108 ? -5.911 -11.079 21.366 1.00 79.56 108 PRO A C 1
ATOM 813 O O . PRO A 1 108 ? -4.716 -11.385 21.467 1.00 79.56 108 PRO A O 1
ATOM 816 N N . PRO A 1 109 ? -6.813 -11.445 22.290 1.00 80.75 109 PRO A N 1
ATOM 817 C CA . PRO A 1 109 ? -6.452 -12.302 23.409 1.00 80.75 109 PRO A CA 1
ATOM 818 C C . PRO A 1 109 ? -5.851 -13.602 22.870 1.00 80.75 109 PRO A C 1
ATOM 820 O O . PRO A 1 109 ? -6.382 -14.208 21.938 1.00 80.75 109 PRO A O 1
ATOM 823 N N . THR A 1 110 ? -4.726 -14.036 23.439 1.00 74.38 110 THR A N 1
ATOM 824 C CA . THR A 1 110 ? -4.227 -15.387 23.181 1.00 74.38 110 THR A CA 1
ATOM 825 C C . THR A 1 110 ? -5.271 -16.347 23.720 1.00 74.38 110 THR A C 1
ATOM 827 O O . THR A 1 110 ? -5.601 -16.257 24.903 1.00 74.38 110 THR A O 1
ATOM 830 N N . ALA A 1 111 ? -5.811 -17.210 22.857 1.00 64.56 111 ALA A N 1
ATOM 831 C CA . ALA A 1 111 ? -6.750 -18.244 23.268 1.00 64.56 111 ALA A CA 1
ATOM 832 C C . ALA A 1 111 ? -6.179 -18.957 24.503 1.00 64.56 111 ALA A C 1
ATOM 834 O O . ALA A 1 111 ? -5.059 -19.471 24.457 1.00 64.56 111 ALA A O 1
ATOM 835 N N . GLN A 1 112 ? -6.899 -18.879 25.623 1.00 58.25 112 GLN A N 1
ATOM 836 C CA . GLN A 1 112 ? -6.549 -19.649 26.809 1.00 58.25 112 GLN A CA 1
ATOM 837 C C . GLN A 1 112 ? -6.726 -21.135 26.457 1.00 58.25 112 GLN A C 1
ATOM 839 O O . GLN A 1 112 ? -7.711 -21.454 25.783 1.00 58.25 112 GLN A O 1
ATOM 844 N N . PRO A 1 113 ? -5.762 -22.001 26.817 1.00 56.88 113 PRO A N 1
ATOM 845 C CA . PRO A 1 113 ? -5.863 -23.437 26.575 1.00 56.88 113 PRO A CA 1
ATOM 846 C C . PRO A 1 113 ? -7.063 -24.062 27.292 1.00 56.88 113 PRO A C 1
ATOM 848 O O . PRO A 1 113 ? -7.444 -23.551 28.371 1.00 56.88 113 PRO A O 1
#

Radius of gyration: 34.08 Å; chains: 1; bounding box: 71×41×96 Å